Protein AF-A0A356R802-F1 (afdb_monomer_lite)

Sequence (181 aa):
MADKSFILELGKLLIGAAWADGTLSSTEVNGLKELLFQLPEISGEEWMELELYMVSPVSEEERQRLLNRVLGRMGSAEDKALAVATIGKLLSSETSGGDQQTEVVQQLKADLEEGSSGFLEHLRRPFRQILNLRGQRYTEEHDRESRLEDFIKNTIYFQVTMELRDRGITFDLPDAEIRKL

Foldseek 3Di:
DADPQLLLLLLLLLLQLCCQLVDADPLNVVLSVVLNVPGPDQDPLSVLVSVLSNLARHDPVRSVVSLVSNLVRQPDPVSLVVSLVSLVVSLVSCPPDDPRSNVSSVVSSVCSVVSDDDDPPPPPPPPPPDRCPQVVVVPDDDDSVVCSVVCVLPVPVVSVCSVCVSVVHDDPDPPVVVSVD

Secondary structure (DSSP, 8-state):
---HHHHHHHHHHHHHHHGGGS---HHHHHHHHHHHTTSTT--HHHHHHHHHHHHSPPPHHHHHHHHHHHHHH--SHHHHHHHHHHHHHHHHH-SS--HHHHHHHHHHHHHHHHTSSS-SSS------SSS-TTGGGG-S-S-GGGGHHHHHH-HHHHHHHHHHHHTT------HHHHTT-

Structure (mmCIF, N/CA/C/O backbone):
data_AF-A0A356R802-F1
#
_entry.id   AF-A0A356R802-F1
#
loop_
_atom_site.group_PDB
_atom_site.id
_atom_site.type_symbol
_atom_site.label_atom_id
_atom_site.label_alt_id
_atom_site.label_comp_id
_atom_site.label_asym_id
_atom_site.label_entity_id
_atom_site.label_seq_id
_atom_site.pdbx_PDB_ins_code
_atom_site.Cartn_x
_atom_site.Cartn_y
_atom_site.Cartn_z
_atom_site.occupancy
_atom_site.B_iso_or_equiv
_atom_site.auth_seq_id
_atom_site.auth_comp_id
_atom_site.auth_asym_id
_atom_site.auth_atom_id
_atom_site.pdbx_PDB_model_num
ATOM 1 N N . MET A 1 1 ? -6.580 4.772 18.748 1.00 53.34 1 MET A N 1
ATOM 2 C CA . MET A 1 1 ? -5.391 5.238 17.991 1.00 53.34 1 MET A CA 1
ATOM 3 C C . MET A 1 1 ? -4.848 4.040 17.250 1.00 53.34 1 MET A C 1
ATOM 5 O O . MET A 1 1 ? -4.594 3.032 17.900 1.00 53.34 1 MET A O 1
ATOM 9 N N . ALA A 1 2 ? -4.766 4.139 15.927 1.00 59.75 2 ALA A N 1
ATOM 10 C CA . ALA A 1 2 ? -4.340 3.035 15.081 1.00 59.75 2 ALA A CA 1
ATOM 11 C C . ALA A 1 2 ? -2.862 2.702 15.327 1.00 59.75 2 ALA A C 1
ATOM 13 O O . ALA A 1 2 ? -2.044 3.603 15.514 1.00 59.75 2 ALA A O 1
ATOM 14 N N . ASP A 1 3 ? -2.528 1.413 15.344 1.00 80.06 3 ASP A N 1
ATOM 15 C CA . ASP A 1 3 ? -1.142 0.948 15.430 1.00 80.06 3 ASP A CA 1
ATOM 16 C C . ASP A 1 3 ? -0.365 1.427 14.188 1.00 80.06 3 ASP A C 1
ATOM 18 O O . ASP A 1 3 ? -0.818 1.244 13.057 1.00 80.06 3 ASP A O 1
ATOM 22 N N . LYS A 1 4 ? 0.819 2.019 14.376 1.00 83.69 4 LYS A N 1
ATOM 23 C CA . LYS A 1 4 ? 1.690 2.460 13.270 1.00 83.69 4 LYS A CA 1
ATOM 24 C C . LYS A 1 4 ? 1.983 1.329 12.297 1.00 83.69 4 LYS A C 1
ATOM 26 O O . LYS A 1 4 ? 1.955 1.513 11.083 1.00 83.69 4 LYS A O 1
ATOM 31 N N . SER A 1 5 ? 2.168 0.125 12.835 1.00 85.62 5 SER A N 1
ATOM 32 C CA . SER A 1 5 ? 2.412 -1.044 12.005 1.00 85.62 5 SER A CA 1
ATOM 33 C C . SER A 1 5 ? 1.186 -1.434 11.175 1.00 85.62 5 SER A C 1
ATOM 35 O O . SER A 1 5 ? 1.338 -1.903 10.053 1.00 85.62 5 SER A O 1
ATOM 37 N N . PHE A 1 6 ? -0.031 -1.198 11.674 1.00 90.12 6 PHE A N 1
ATOM 38 C CA . PHE A 1 6 ? -1.247 -1.365 10.880 1.00 90.12 6 PHE A CA 1
ATOM 39 C C . PHE A 1 6 ? -1.329 -0.331 9.747 1.00 90.12 6 PHE A C 1
ATOM 41 O O . PHE A 1 6 ? -1.648 -0.701 8.618 1.00 90.12 6 PHE A O 1
ATOM 48 N N . ILE A 1 7 ? -0.999 0.937 10.016 1.00 91.81 7 ILE A N 1
ATOM 49 C CA . ILE A 1 7 ? -1.031 2.002 9.003 1.00 91.81 7 ILE A CA 1
ATOM 50 C C . ILE A 1 7 ? -0.070 1.713 7.846 1.00 91.81 7 ILE A C 1
ATOM 52 O O . ILE A 1 7 ? -0.456 1.837 6.683 1.00 91.81 7 ILE A O 1
ATOM 56 N N . LEU A 1 8 ? 1.153 1.286 8.157 1.00 92.75 8 LEU A N 1
ATOM 57 C CA . LEU A 1 8 ? 2.141 0.910 7.151 1.00 92.75 8 LEU A CA 1
ATOM 58 C C . LEU A 1 8 ? 1.647 -0.252 6.274 1.00 92.75 8 LEU A C 1
ATOM 60 O O . LEU A 1 8 ? 1.684 -0.161 5.048 1.00 92.75 8 LEU A O 1
ATOM 64 N N . GLU A 1 9 ? 1.146 -1.330 6.885 1.00 93.00 9 GLU A N 1
ATOM 65 C CA . GLU A 1 9 ? 0.638 -2.491 6.141 1.00 93.00 9 GLU A CA 1
ATOM 66 C C . GLU A 1 9 ? -0.592 -2.137 5.290 1.00 93.00 9 GLU A C 1
ATOM 68 O O . GLU A 1 9 ? -0.720 -2.610 4.159 1.00 93.00 9 GLU A O 1
ATOM 73 N N . LEU A 1 10 ? -1.464 -1.249 5.782 1.00 92.75 10 LEU A N 1
ATOM 74 C CA . LEU A 1 10 ? -2.580 -0.714 5.002 1.00 92.75 10 LEU A CA 1
ATOM 75 C C . LEU A 1 10 ? -2.076 0.079 3.787 1.00 92.75 10 LEU A C 1
ATOM 77 O O . LEU A 1 10 ? -2.597 -0.096 2.687 1.00 92.75 10 LEU A O 1
ATOM 81 N N . GLY A 1 11 ? -1.042 0.905 3.961 1.00 93.81 11 GLY A N 1
ATOM 82 C CA . GLY A 1 11 ? -0.401 1.634 2.867 1.00 93.81 11 GLY A CA 1
ATOM 83 C C . GLY A 1 11 ? 0.157 0.704 1.786 1.00 93.81 11 GLY A C 1
ATOM 84 O O . GLY A 1 11 ? -0.125 0.891 0.601 1.00 93.81 11 GLY A O 1
ATOM 85 N N . LYS A 1 12 ? 0.877 -0.352 2.187 1.00 94.88 12 LYS A N 1
ATOM 86 C CA . LYS A 1 12 ? 1.395 -1.378 1.265 1.00 94.88 12 LYS A CA 1
ATOM 87 C C . LYS A 1 12 ? 0.268 -2.078 0.507 1.00 94.88 12 LYS A C 1
ATOM 89 O O . LYS A 1 12 ? 0.374 -2.276 -0.703 1.00 94.88 12 LYS A O 1
ATOM 94 N N . LEU A 1 13 ? -0.822 -2.426 1.197 1.00 93.19 13 LEU A N 1
ATOM 95 C CA . LEU A 1 13 ? -1.988 -3.066 0.585 1.00 93.19 13 LEU A CA 1
ATOM 96 C C . LEU A 1 13 ? -2.649 -2.169 -0.472 1.00 93.19 13 LEU A C 1
ATOM 98 O O . LEU A 1 13 ? -2.988 -2.662 -1.546 1.00 93.19 13 LEU A O 1
ATOM 102 N N . LEU A 1 14 ? -2.792 -0.866 -0.205 1.00 91.62 14 LEU A N 1
ATOM 103 C CA . LEU A 1 14 ? -3.348 0.100 -1.164 1.00 91.62 14 LEU A CA 1
ATOM 104 C C . LEU A 1 14 ? -2.513 0.172 -2.446 1.00 91.62 14 LEU A C 1
ATOM 106 O O . LEU A 1 14 ? -3.061 0.104 -3.544 1.00 91.62 14 LEU A O 1
ATOM 110 N N . ILE A 1 15 ? -1.188 0.252 -2.307 1.00 91.75 15 ILE A N 1
ATOM 111 C CA . ILE A 1 15 ? -0.274 0.251 -3.454 1.00 91.75 15 ILE A CA 1
ATOM 112 C C . ILE A 1 15 ? -0.367 -1.083 -4.201 1.00 91.75 15 ILE A C 1
ATOM 114 O O . ILE A 1 15 ? -0.452 -1.110 -5.426 1.00 91.75 15 ILE A O 1
ATOM 118 N N . GLY A 1 16 ? -0.408 -2.201 -3.471 1.00 90.69 16 GLY A N 1
ATOM 119 C CA . GLY A 1 16 ? -0.565 -3.526 -4.060 1.00 90.69 16 GLY A CA 1
ATOM 120 C C . GLY A 1 16 ? -1.844 -3.668 -4.881 1.00 90.69 16 GLY A C 1
ATOM 121 O O . GLY A 1 16 ? -1.809 -4.260 -5.961 1.00 90.69 16 GLY A O 1
ATOM 122 N N . ALA A 1 17 ? -2.949 -3.100 -4.395 1.00 87.69 17 ALA A N 1
ATOM 123 C CA . ALA A 1 17 ? -4.229 -3.069 -5.092 1.00 87.69 17 ALA A CA 1
ATOM 124 C C . ALA A 1 17 ? -4.176 -2.230 -6.376 1.00 87.69 17 ALA A C 1
ATOM 126 O O . ALA A 1 17 ? -4.761 -2.630 -7.377 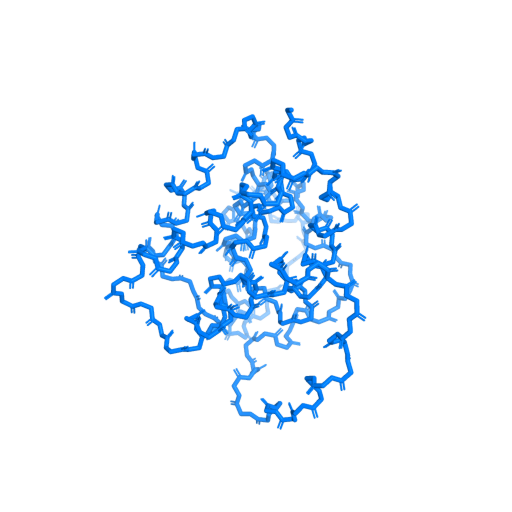1.00 87.69 17 ALA A O 1
ATOM 127 N N . ALA A 1 18 ? -3.443 -1.113 -6.375 1.00 88.00 18 ALA A N 1
ATOM 128 C CA . ALA A 1 18 ? -3.246 -0.302 -7.575 1.00 88.00 18 ALA A CA 1
ATOM 129 C C . ALA A 1 18 ? -2.463 -1.056 -8.667 1.00 88.00 18 ALA A C 1
ATOM 131 O O . ALA A 1 18 ? -2.798 -0.956 -9.836 1.00 88.00 18 ALA A O 1
ATOM 132 N N . TRP A 1 19 ? -1.525 -1.934 -8.292 1.00 86.75 19 TRP A N 1
ATOM 133 C CA . TRP A 1 19 ? -0.817 -2.833 -9.219 1.00 86.75 19 TRP A CA 1
ATOM 134 C C . TRP A 1 19 ? -1.673 -3.982 -9.800 1.00 86.75 19 TRP A C 1
ATOM 136 O O . TRP A 1 19 ? -1.130 -4.951 -10.340 1.00 86.75 19 TRP A O 1
ATOM 146 N N . ALA A 1 20 ? -3.000 -3.962 -9.653 1.00 84.12 20 ALA A N 1
ATOM 147 C CA . ALA A 1 20 ? -3.893 -5.043 -10.082 1.00 84.12 20 ALA A CA 1
ATOM 148 C C . ALA A 1 20 ? -3.758 -5.418 -11.562 1.00 84.12 20 ALA A C 1
ATOM 150 O O . ALA A 1 20 ? -3.780 -6.608 -11.882 1.00 84.12 20 ALA A O 1
ATOM 151 N N . ASP A 1 21 ? -3.579 -4.431 -12.437 1.00 79.19 21 ASP A N 1
ATOM 152 C CA . ASP A 1 21 ? -3.406 -4.626 -13.880 1.00 79.19 21 ASP A CA 1
ATOM 153 C C . ASP A 1 21 ? -1.934 -4.834 -14.301 1.00 79.19 21 ASP A C 1
ATOM 155 O O . ASP A 1 21 ? -1.628 -5.044 -15.477 1.00 79.19 21 ASP A O 1
ATOM 159 N N . GLY A 1 22 ? -1.013 -4.833 -13.330 1.00 78.25 22 GLY A N 1
ATOM 160 C CA . GLY A 1 22 ? 0.422 -5.009 -13.537 1.00 78.25 22 GLY A CA 1
ATOM 161 C C . GLY A 1 22 ? 1.165 -3.741 -13.960 1.00 78.25 22 GLY A C 1
ATOM 162 O O . GLY A 1 22 ? 2.367 -3.816 -14.230 1.00 78.25 22 GLY A O 1
ATOM 163 N N . THR A 1 23 ? 0.495 -2.591 -13.999 1.00 79.88 23 THR A N 1
ATOM 164 C CA . THR A 1 23 ? 1.090 -1.280 -14.257 1.00 79.88 23 THR A CA 1
ATOM 165 C C . THR A 1 23 ? 0.738 -0.284 -13.155 1.00 79.88 23 THR A C 1
ATOM 167 O O . THR A 1 23 ? -0.146 -0.525 -12.345 1.00 79.88 23 THR A O 1
ATOM 170 N N . LEU A 1 24 ? 1.503 0.805 -13.077 1.00 82.19 24 LEU A N 1
ATOM 171 C CA . LEU A 1 24 ? 1.213 1.923 -12.189 1.00 82.19 24 LEU A CA 1
ATOM 172 C C . LEU A 1 24 ? 1.576 3.213 -12.928 1.00 82.19 24 LEU A C 1
ATOM 174 O O . LEU A 1 24 ? 2.753 3.488 -13.185 1.00 82.19 24 LEU A O 1
ATOM 178 N N . SER A 1 25 ? 0.574 3.974 -13.351 1.00 83.62 25 SER A N 1
ATOM 179 C CA . SER A 1 25 ? 0.767 5.220 -14.087 1.00 83.62 25 SER A CA 1
ATOM 180 C C . SER A 1 25 ? 1.252 6.345 -13.167 1.00 83.62 25 SER A C 1
ATOM 182 O O . SER A 1 25 ? 1.057 6.328 -11.954 1.00 83.62 25 SER A O 1
ATOM 184 N N . SER A 1 26 ? 1.863 7.394 -13.729 1.00 84.81 26 SER A N 1
ATOM 185 C CA . SER A 1 26 ? 2.272 8.566 -12.937 1.00 84.81 26 SER A CA 1
ATOM 186 C C . SER A 1 26 ? 1.090 9.257 -12.248 1.00 84.81 26 SER A C 1
ATOM 188 O O . SER A 1 26 ? 1.255 9.863 -11.191 1.00 84.81 26 SER A O 1
ATOM 190 N N . THR A 1 27 ? -0.099 9.181 -12.850 1.00 83.44 27 THR A N 1
ATOM 191 C CA . THR A 1 27 ? -1.331 9.736 -12.284 1.00 83.44 27 THR A CA 1
ATOM 192 C C . THR A 1 27 ? -1.792 8.910 -11.085 1.00 83.44 27 THR A C 1
ATOM 194 O O . THR A 1 27 ? -2.059 9.490 -10.035 1.00 83.44 27 THR A O 1
ATOM 197 N N . GLU A 1 28 ? -1.794 7.577 -11.199 1.00 83.62 28 GLU A N 1
ATOM 198 C CA . GLU A 1 28 ? -2.080 6.659 -10.084 1.00 83.62 28 GLU A CA 1
ATOM 199 C C . GLU A 1 28 ? -1.072 6.819 -8.948 1.00 83.62 28 GLU A C 1
ATOM 201 O O . GLU A 1 28 ? -1.468 6.900 -7.790 1.00 83.62 28 GLU A O 1
ATOM 206 N N . VAL A 1 29 ? 0.223 6.951 -9.257 1.00 87.81 29 VAL A N 1
ATOM 207 C CA . VAL A 1 29 ? 1.262 7.218 -8.248 1.00 87.81 29 VAL A CA 1
ATOM 208 C C . VAL A 1 29 ? 0.953 8.496 -7.472 1.00 87.81 29 VAL A C 1
ATOM 210 O O . VAL A 1 29 ? 1.054 8.513 -6.248 1.00 87.81 29 VAL A O 1
ATOM 213 N N . ASN A 1 30 ? 0.581 9.580 -8.156 1.00 86.38 30 ASN A N 1
ATOM 214 C CA . ASN A 1 30 ? 0.261 10.838 -7.484 1.00 86.38 30 ASN A CA 1
ATOM 215 C C . ASN A 1 30 ? -1.010 10.718 -6.632 1.00 86.38 30 ASN A C 1
ATOM 217 O O . ASN A 1 30 ? -1.007 11.170 -5.489 1.00 86.38 30 ASN A O 1
ATOM 221 N N . GLY A 1 31 ? -2.050 10.048 -7.139 1.00 86.00 31 GLY A N 1
ATOM 222 C CA . GLY A 1 31 ? -3.265 9.763 -6.372 1.00 86.00 31 GLY A CA 1
ATOM 223 C C . GLY A 1 31 ? -2.990 8.903 -5.134 1.00 86.00 31 GLY A C 1
ATOM 224 O O . GLY A 1 31 ? -3.452 9.223 -4.040 1.00 86.00 31 GLY A O 1
ATOM 225 N N . LEU A 1 32 ? -2.160 7.865 -5.266 1.00 89.50 32 LEU A N 1
ATOM 226 C CA . LEU A 1 32 ? -1.694 7.054 -4.142 1.00 89.50 32 LEU A CA 1
ATOM 227 C C . LEU A 1 32 ? -0.952 7.907 -3.121 1.00 89.50 32 LEU A C 1
ATOM 229 O O . LEU A 1 32 ? -1.252 7.813 -1.937 1.00 89.50 32 LEU A O 1
ATOM 233 N N . LYS A 1 33 ? -0.029 8.774 -3.549 1.00 90.62 33 LYS A N 1
ATOM 234 C CA . LYS A 1 33 ? 0.686 9.668 -2.630 1.00 90.62 33 LYS A CA 1
ATOM 235 C C . LYS A 1 33 ? -0.279 10.569 -1.866 1.00 90.62 33 LYS A C 1
ATOM 237 O O . LYS A 1 33 ? -0.168 10.663 -0.649 1.00 90.62 33 LYS A O 1
ATOM 242 N N . GLU A 1 34 ? -1.246 11.181 -2.546 1.00 89.38 34 GLU A N 1
ATOM 243 C CA . GLU A 1 34 ? -2.277 12.004 -1.903 1.00 89.38 34 GLU A CA 1
ATOM 244 C C . GLU A 1 34 ? -3.099 11.217 -0.874 1.00 89.38 34 GLU A C 1
ATOM 246 O O . GLU A 1 34 ? -3.371 11.733 0.210 1.00 89.38 34 GLU A O 1
ATOM 251 N N . LEU A 1 35 ? -3.463 9.967 -1.175 1.00 88.56 35 LEU A N 1
ATOM 252 C CA . LEU A 1 35 ? -4.173 9.091 -0.240 1.00 88.56 35 LEU A CA 1
ATOM 253 C C . LEU A 1 35 ? -3.297 8.680 0.948 1.00 88.56 35 LEU A C 1
ATOM 255 O O . LEU A 1 35 ? -3.751 8.737 2.090 1.00 88.56 35 LEU A O 1
ATOM 259 N N . LEU A 1 36 ? -2.043 8.303 0.701 1.00 90.50 36 LEU A N 1
ATOM 260 C CA . LEU A 1 36 ? -1.096 7.892 1.735 1.00 90.50 36 LEU A CA 1
ATOM 261 C C . LEU A 1 36 ? -0.751 9.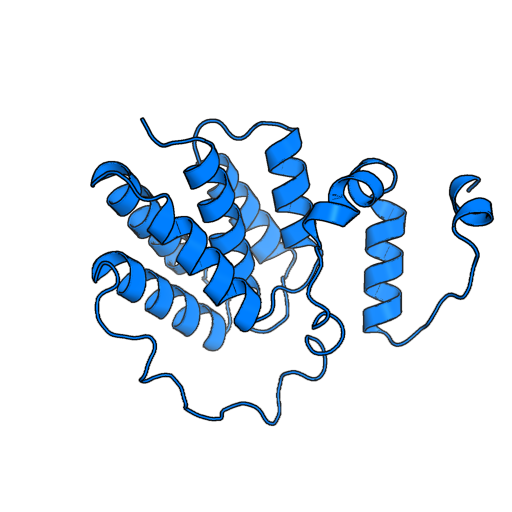058 2.670 1.00 90.50 36 LEU A C 1
ATOM 263 O O . LEU A 1 36 ? -0.666 8.852 3.874 1.00 90.50 36 LEU A O 1
ATOM 267 N N . PHE A 1 37 ? -0.660 10.295 2.171 1.00 89.44 37 PHE A N 1
ATOM 268 C CA . PHE A 1 37 ? -0.471 11.483 3.018 1.00 89.44 37 PHE A CA 1
ATOM 269 C C . PHE A 1 37 ? -1.650 11.770 3.962 1.00 89.44 37 PHE A C 1
ATOM 271 O O . PHE A 1 37 ? -1.493 12.530 4.916 1.00 89.44 37 PHE A O 1
ATOM 278 N N . GLN A 1 38 ? -2.827 11.184 3.720 1.00 88.31 38 GLN A N 1
ATOM 279 C CA . GLN A 1 38 ? -3.967 11.281 4.638 1.00 88.31 38 GLN A CA 1
ATOM 280 C C . GLN A 1 38 ? -3.911 10.242 5.763 1.00 88.31 38 GLN A C 1
ATOM 282 O O . GLN A 1 38 ? -4.687 10.349 6.717 1.00 88.31 38 GLN A O 1
ATOM 287 N N . LEU A 1 39 ? -3.040 9.234 5.660 1.00 87.38 39 LEU A N 1
ATOM 288 C CA . LEU A 1 39 ? -2.853 8.252 6.718 1.00 87.38 39 LEU A CA 1
ATOM 289 C C . LEU A 1 39 ? -2.067 8.875 7.886 1.00 87.38 39 LEU A C 1
ATOM 291 O O . LEU A 1 39 ? -1.117 9.630 7.671 1.00 87.38 39 LEU A O 1
ATOM 295 N N . PRO A 1 40 ? -2.457 8.590 9.138 1.00 84.75 40 PRO A N 1
ATOM 296 C CA . PRO A 1 40 ? -1.805 9.171 10.302 1.00 84.75 40 PRO A CA 1
ATOM 297 C C . PRO A 1 40 ? -0.395 8.600 10.513 1.00 84.75 40 PRO A C 1
ATOM 299 O O . PRO A 1 40 ? -0.167 7.410 10.349 1.00 84.75 40 PRO A O 1
ATOM 302 N N . GLU A 1 41 ? 0.521 9.450 10.981 1.00 81.62 41 GLU A N 1
ATOM 303 C CA . GLU A 1 41 ? 1.791 9.046 11.611 1.00 81.62 41 GLU A CA 1
ATOM 304 C C . GLU A 1 41 ? 2.794 8.251 10.750 1.00 81.62 41 GLU A C 1
ATOM 306 O O . GLU A 1 41 ? 3.662 7.589 11.315 1.00 81.62 41 GLU A O 1
ATOM 311 N N . ILE A 1 42 ? 2.754 8.375 9.418 1.00 87.62 42 ILE A N 1
ATOM 312 C CA . ILE A 1 42 ? 3.797 7.814 8.542 1.00 87.62 42 ILE A CA 1
ATOM 313 C C . ILE A 1 42 ? 5.109 8.596 8.714 1.00 87.62 42 ILE A C 1
ATOM 315 O O . ILE A 1 42 ? 5.184 9.801 8.460 1.00 87.62 42 ILE A O 1
ATOM 319 N N . SER A 1 43 ? 6.156 7.903 9.146 1.00 88.06 43 SER A N 1
ATOM 320 C CA . SER A 1 43 ? 7.526 8.405 9.238 1.00 88.06 43 SER A CA 1
ATOM 321 C C . SER A 1 43 ? 8.235 8.421 7.879 1.00 88.06 43 SER A C 1
ATOM 323 O O . SER A 1 43 ? 7.781 7.832 6.902 1.00 88.06 43 SER A O 1
ATOM 325 N N . GLY A 1 44 ? 9.393 9.087 7.809 1.00 85.75 44 GLY A N 1
ATOM 326 C CA . GLY A 1 44 ? 10.191 9.127 6.578 1.00 85.75 44 GLY A CA 1
ATOM 327 C C . GLY A 1 44 ? 10.682 7.748 6.122 1.00 85.75 44 GLY A C 1
ATOM 328 O O . GLY A 1 44 ? 10.690 7.478 4.929 1.00 85.75 44 GLY A O 1
ATOM 329 N N . GLU A 1 45 ? 11.040 6.865 7.057 1.00 85.94 45 GLU A N 1
ATOM 330 C CA . GLU A 1 45 ? 11.484 5.498 6.746 1.00 85.94 45 GLU A CA 1
ATOM 331 C C . GLU A 1 45 ? 10.329 4.644 6.204 1.00 85.94 45 GLU A C 1
ATOM 333 O O . GLU A 1 45 ? 10.464 4.001 5.165 1.00 85.94 45 GLU A O 1
ATOM 338 N N . GLU A 1 46 ? 9.158 4.731 6.837 1.00 90.06 46 GLU A N 1
ATOM 339 C CA . GLU A 1 46 ? 7.928 4.081 6.366 1.00 90.06 46 GLU A CA 1
ATOM 340 C C . GLU A 1 46 ? 7.512 4.607 4.984 1.00 90.06 46 GLU A C 1
ATOM 342 O O . GLU A 1 46 ? 7.068 3.843 4.130 1.00 90.06 46 GLU A O 1
ATOM 347 N N . TRP A 1 47 ? 7.709 5.902 4.713 1.00 91.38 47 TRP A N 1
ATOM 348 C CA . TRP A 1 47 ? 7.463 6.466 3.387 1.00 91.38 47 TRP A CA 1
ATOM 349 C C . TRP A 1 47 ? 8.384 5.874 2.317 1.00 91.38 47 TRP A C 1
ATOM 351 O O . TRP A 1 47 ? 7.929 5.565 1.218 1.00 91.38 47 TRP A O 1
ATOM 361 N N . MET A 1 48 ? 9.665 5.673 2.629 1.00 88.56 48 MET A N 1
ATOM 362 C CA . MET A 1 48 ? 10.621 5.060 1.697 1.00 88.56 48 MET A CA 1
ATOM 363 C C . MET A 1 48 ? 10.253 3.607 1.391 1.00 88.56 48 MET A C 1
ATOM 365 O O . MET A 1 48 ? 10.409 3.149 0.259 1.00 88.56 48 MET A O 1
ATOM 369 N N . GLU A 1 49 ? 9.713 2.891 2.375 1.00 90.31 49 GLU A N 1
ATOM 370 C CA . GLU A 1 49 ? 9.171 1.554 2.160 1.00 90.31 49 GLU A CA 1
ATOM 371 C C . GLU A 1 49 ? 7.947 1.582 1.240 1.00 90.31 49 GLU A C 1
ATOM 373 O O . GLU A 1 49 ? 7.873 0.812 0.284 1.00 90.31 49 GLU A O 1
ATOM 378 N N . LEU A 1 50 ? 7.021 2.518 1.435 1.00 92.50 50 LEU A N 1
ATOM 379 C CA . LEU A 1 50 ? 5.890 2.700 0.522 1.00 92.50 50 LEU A CA 1
ATOM 380 C C . LEU A 1 50 ? 6.353 3.073 -0.899 1.00 92.50 50 LEU A C 1
ATOM 382 O O . LEU A 1 50 ? 5.813 2.562 -1.880 1.00 92.50 50 LEU A O 1
ATOM 386 N N . GLU A 1 51 ? 7.389 3.901 -1.042 1.00 91.06 51 GLU A N 1
ATOM 387 C CA . GLU A 1 51 ? 7.986 4.217 -2.345 1.00 91.06 51 GLU A CA 1
ATOM 388 C C . GLU A 1 51 ? 8.565 2.989 -3.039 1.00 91.06 51 GLU A C 1
ATOM 390 O O . GLU A 1 51 ? 8.337 2.812 -4.238 1.00 91.06 51 GLU A O 1
ATOM 395 N N . LEU A 1 52 ? 9.226 2.100 -2.298 1.00 88.69 52 LEU A N 1
ATOM 396 C CA . LEU A 1 52 ? 9.693 0.823 -2.828 1.00 88.69 52 LEU A CA 1
ATOM 397 C C . LEU A 1 52 ? 8.533 -0.000 -3.418 1.00 88.69 52 LEU A C 1
ATOM 399 O O . LEU A 1 52 ? 8.662 -0.554 -4.515 1.00 88.69 52 LEU A O 1
ATOM 403 N N . TYR A 1 53 ? 7.388 -0.053 -2.733 1.00 91.00 53 TYR A N 1
ATOM 404 C CA . TYR A 1 53 ? 6.181 -0.713 -3.242 1.00 91.00 53 TYR A CA 1
ATOM 405 C C . TYR A 1 53 ? 5.585 -0.003 -4.472 1.00 91.00 53 TYR A C 1
ATOM 407 O O . TYR A 1 53 ? 5.032 -0.669 -5.345 1.00 91.00 53 TYR A O 1
ATOM 415 N N . MET A 1 54 ? 5.725 1.321 -4.600 1.00 89.88 54 MET A N 1
ATOM 416 C CA . MET A 1 54 ? 5.241 2.077 -5.769 1.00 89.88 54 MET A CA 1
ATOM 417 C C . MET A 1 54 ? 6.107 1.894 -7.021 1.00 89.88 54 MET A C 1
ATOM 419 O O . MET A 1 54 ? 5.605 2.048 -8.128 1.00 89.88 54 MET A O 1
ATOM 423 N N . VAL A 1 55 ? 7.396 1.573 -6.883 1.00 84.81 55 VAL A N 1
ATOM 424 C CA . VAL A 1 55 ? 8.311 1.415 -8.034 1.00 84.81 55 VAL A CA 1
ATOM 425 C C . VAL A 1 55 ? 8.501 -0.037 -8.476 1.00 84.81 55 VAL A C 1
ATOM 427 O O . VAL A 1 55 ? 9.238 -0.302 -9.426 1.00 84.81 55 VAL A O 1
ATOM 430 N N . SER A 1 56 ? 7.886 -0.993 -7.775 1.00 81.75 56 SER A N 1
ATOM 431 C CA . SER A 1 56 ? 8.046 -2.419 -8.054 1.00 81.75 56 SER A CA 1
ATOM 432 C C . SER A 1 56 ? 6.697 -3.150 -8.081 1.00 81.75 56 SER A C 1
ATOM 434 O O . SER A 1 56 ? 5.945 -3.058 -7.108 1.00 81.75 56 SER A O 1
ATOM 436 N N . PRO A 1 57 ? 6.391 -3.914 -9.153 1.00 84.31 57 PRO A N 1
ATOM 437 C CA . PRO A 1 57 ? 5.108 -4.599 -9.286 1.00 84.31 57 PRO A CA 1
ATOM 438 C C . PRO A 1 57 ? 4.795 -5.489 -8.087 1.00 84.31 57 PRO A C 1
ATOM 440 O O . PRO A 1 57 ? 5.663 -6.222 -7.610 1.00 84.31 57 PRO A O 1
ATOM 443 N N . VAL A 1 58 ? 3.553 -5.455 -7.608 1.00 85.44 58 VAL A N 1
ATOM 444 C CA . VAL A 1 58 ? 3.074 -6.324 -6.522 1.00 85.44 58 VAL A CA 1
ATOM 445 C C . VAL A 1 58 ? 2.280 -7.479 -7.124 1.00 85.44 58 VAL A C 1
ATOM 447 O O . VAL A 1 58 ? 1.306 -7.269 -7.844 1.00 85.44 58 VAL A O 1
ATOM 450 N N . SER A 1 59 ? 2.717 -8.709 -6.848 1.00 82.94 59 SER A N 1
ATOM 451 C CA . SER A 1 59 ? 2.027 -9.918 -7.322 1.00 82.94 59 SER A CA 1
ATOM 452 C C . SER A 1 59 ? 0.702 -10.141 -6.587 1.00 82.94 59 SER A C 1
ATOM 454 O O . SER A 1 59 ? 0.499 -9.637 -5.483 1.00 82.94 59 SER A O 1
ATOM 456 N N . GLU A 1 60 ? -0.190 -10.946 -7.167 1.00 81.88 60 GLU A N 1
ATOM 457 C CA . GLU A 1 60 ? -1.437 -11.335 -6.498 1.00 81.88 60 GLU A CA 1
ATOM 458 C C . GLU A 1 60 ? -1.157 -12.079 -5.187 1.00 81.88 60 GLU A C 1
ATOM 460 O O . GLU A 1 60 ? -1.746 -11.777 -4.154 1.00 81.88 60 GLU A O 1
ATOM 465 N N . GLU A 1 61 ? -0.198 -13.004 -5.190 1.00 82.81 61 GLU A N 1
ATOM 466 C CA . GLU A 1 61 ? 0.197 -13.745 -3.993 1.00 82.81 61 GLU A CA 1
ATOM 467 C C . GLU A 1 61 ? 0.699 -12.807 -2.885 1.00 82.81 61 GLU A C 1
ATOM 469 O O . GLU A 1 61 ? 0.442 -13.029 -1.701 1.00 82.81 61 GLU A O 1
ATOM 474 N N . GLU A 1 62 ? 1.400 -11.739 -3.259 1.00 84.38 62 GLU A N 1
ATOM 475 C CA . GLU A 1 62 ? 1.870 -10.725 -2.324 1.00 84.38 62 GLU A CA 1
ATOM 476 C C . GLU A 1 62 ? 0.748 -9.825 -1.812 1.00 84.38 62 GLU A C 1
ATOM 478 O O . GLU A 1 62 ? 0.686 -9.600 -0.605 1.00 84.38 62 GLU A O 1
ATOM 483 N N . ARG A 1 63 ? -0.186 -9.397 -2.672 1.00 86.75 63 ARG A N 1
ATOM 484 C CA . ARG A 1 63 ? -1.409 -8.699 -2.239 1.00 86.75 63 ARG A CA 1
ATOM 485 C C . ARG A 1 63 ? -2.165 -9.498 -1.183 1.00 86.75 63 ARG A C 1
ATOM 487 O O . ARG A 1 63 ? -2.550 -8.942 -0.159 1.00 86.75 63 ARG A O 1
ATOM 494 N N . GLN A 1 64 ? -2.319 -10.805 -1.390 1.00 84.44 64 GLN A N 1
ATOM 495 C CA . GLN A 1 64 ? -2.980 -11.687 -0.425 1.00 84.44 64 GLN A CA 1
ATOM 496 C C . GLN A 1 64 ? -2.213 -11.765 0.902 1.00 84.44 64 GLN A C 1
ATOM 498 O O . GLN A 1 64 ? -2.813 -11.753 1.979 1.00 84.44 64 GLN A O 1
ATOM 503 N N . ARG A 1 65 ? -0.874 -11.804 0.871 1.00 86.62 65 ARG A N 1
ATOM 504 C CA . ARG A 1 65 ? -0.065 -11.724 2.100 1.00 86.62 65 ARG A CA 1
ATOM 505 C C . ARG A 1 65 ? -0.253 -10.388 2.820 1.00 86.62 65 ARG A C 1
ATOM 507 O O . ARG A 1 65 ? -0.429 -10.39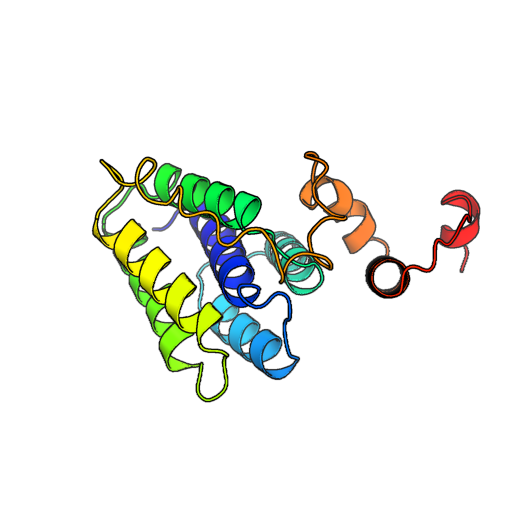9 4.036 1.00 86.62 65 ARG A O 1
ATOM 514 N N . LEU A 1 66 ? -0.257 -9.271 2.094 1.00 89.94 66 LEU A N 1
ATOM 515 C CA . LEU A 1 66 ? -0.488 -7.935 2.653 1.00 89.94 66 LEU A CA 1
ATOM 516 C C . LEU A 1 66 ? -1.879 -7.821 3.283 1.00 89.94 66 LEU A C 1
ATOM 518 O O . LEU A 1 66 ? -1.999 -7.355 4.412 1.00 89.94 66 LEU A O 1
ATOM 522 N N . LEU A 1 67 ? -2.918 -8.336 2.618 1.00 88.19 67 LEU A N 1
ATOM 523 C CA . LEU A 1 67 ? -4.272 -8.387 3.172 1.00 88.19 67 LEU A CA 1
ATOM 524 C C . LEU A 1 67 ? -4.297 -9.142 4.507 1.00 88.19 67 LEU A C 1
ATOM 526 O O . LEU A 1 67 ? -4.837 -8.643 5.492 1.00 88.19 67 LEU A O 1
ATOM 530 N N . ASN A 1 68 ? -3.654 -10.310 4.572 1.00 86.75 68 ASN A N 1
ATOM 531 C CA . ASN A 1 68 ? -3.559 -11.082 5.811 1.00 86.75 68 ASN A CA 1
ATOM 532 C C . ASN A 1 68 ? -2.794 -10.335 6.918 1.00 86.75 68 ASN A C 1
ATOM 534 O O . ASN A 1 68 ? -3.188 -10.411 8.082 1.00 86.75 68 ASN A O 1
ATOM 538 N N . ARG A 1 69 ? -1.730 -9.590 6.579 1.00 89.81 69 ARG A N 1
ATOM 539 C CA . ARG A 1 69 ? -1.000 -8.742 7.540 1.00 89.81 69 ARG A CA 1
ATOM 540 C C . ARG A 1 69 ? -1.887 -7.615 8.076 1.00 89.81 69 ARG A C 1
ATOM 542 O O . ARG A 1 69 ? -1.910 -7.399 9.286 1.00 89.81 69 ARG A O 1
ATOM 549 N N . VAL A 1 70 ? -2.655 -6.948 7.211 1.00 89.69 70 VAL A N 1
ATOM 550 C CA . VAL A 1 70 ? -3.613 -5.900 7.602 1.00 89.69 70 VAL A CA 1
ATOM 551 C C . VAL A 1 70 ? -4.697 -6.468 8.515 1.00 89.69 70 VAL A C 1
ATOM 553 O O . VAL A 1 70 ? -4.919 -5.930 9.596 1.00 89.69 70 VAL A O 1
ATOM 556 N N . LEU A 1 71 ? -5.323 -7.585 8.134 1.00 86.38 71 LEU A N 1
ATOM 557 C CA . LEU A 1 71 ? -6.348 -8.254 8.943 1.00 86.38 71 LEU A CA 1
ATOM 558 C C . LEU A 1 71 ? -5.804 -8.718 10.300 1.00 86.38 71 LEU A C 1
ATOM 560 O O . LEU A 1 71 ? -6.464 -8.532 11.316 1.00 86.38 71 LEU A O 1
ATOM 564 N N . GLY A 1 72 ? -4.592 -9.276 10.336 1.00 85.56 72 GLY A N 1
ATOM 565 C CA . GLY A 1 72 ? -3.959 -9.734 11.576 1.00 85.56 72 GLY A CA 1
ATOM 566 C C . GLY A 1 72 ? -3.571 -8.606 12.537 1.00 85.56 72 GLY A C 1
ATOM 567 O O . GLY A 1 72 ? -3.441 -8.849 13.735 1.00 85.56 72 GLY A O 1
ATOM 568 N N . ARG A 1 73 ? -3.389 -7.381 12.030 1.00 85.94 73 ARG A N 1
ATOM 569 C CA . ARG A 1 73 ? -3.066 -6.184 12.827 1.00 85.94 73 ARG A CA 1
ATOM 570 C C . ARG A 1 73 ? -4.275 -5.303 13.122 1.00 85.94 73 ARG A C 1
ATOM 572 O O . ARG A 1 73 ? -4.188 -4.423 13.973 1.00 85.94 73 ARG A O 1
ATOM 579 N N . MET A 1 74 ? -5.392 -5.535 12.440 1.00 83.25 74 MET A N 1
ATOM 580 C CA . MET A 1 74 ? -6.648 -4.838 12.671 1.00 83.25 74 MET A CA 1
ATOM 581 C C . MET A 1 74 ? -7.218 -5.260 14.029 1.00 83.25 74 MET A C 1
ATOM 583 O O . MET A 1 74 ? -7.902 -6.273 14.156 1.00 83.25 74 MET A O 1
ATOM 587 N N . GLY A 1 75 ? -6.896 -4.488 15.065 1.00 75.75 75 GLY A N 1
ATOM 588 C CA . GLY A 1 75 ? -7.273 -4.797 16.443 1.00 75.75 75 GLY A CA 1
ATOM 589 C C . GLY A 1 75 ? -8.583 -4.152 16.888 1.00 75.75 75 GLY A C 1
ATOM 590 O O . GLY A 1 75 ? -9.174 -4.590 17.876 1.00 75.75 75 GLY A O 1
ATOM 591 N N . SER A 1 76 ? -9.045 -3.109 16.191 1.00 81.31 76 SER A N 1
ATOM 592 C CA . SER A 1 76 ? -10.207 -2.320 16.601 1.00 81.31 76 SER A CA 1
ATOM 593 C C . SER A 1 76 ? -11.203 -2.048 15.470 1.00 81.31 76 SER A C 1
ATOM 595 O O . SER A 1 76 ? -10.890 -2.100 14.280 1.00 81.31 76 SER A O 1
ATOM 597 N N . ALA A 1 77 ? -12.436 -1.705 15.854 1.00 82.88 77 ALA A N 1
ATOM 598 C CA . ALA A 1 77 ? -13.455 -1.252 14.908 1.00 82.88 77 ALA A CA 1
ATOM 599 C C . ALA A 1 77 ? -13.073 0.076 14.222 1.00 82.88 77 ALA A C 1
ATOM 601 O O . ALA A 1 77 ? -13.492 0.314 13.091 1.00 82.88 77 ALA A O 1
ATOM 602 N N . GLU A 1 78 ? -12.264 0.917 14.881 1.00 84.44 78 GLU A N 1
ATOM 603 C CA . GLU A 1 78 ? -11.714 2.147 14.295 1.00 84.44 78 GLU A CA 1
ATOM 604 C C . GLU A 1 78 ? -10.750 1.821 13.147 1.00 84.44 78 GLU A C 1
ATOM 606 O O . GLU A 1 78 ? -10.867 2.408 12.072 1.00 84.44 78 GLU A O 1
ATOM 611 N N . ASP A 1 79 ? -9.864 0.838 13.336 1.00 85.12 79 ASP A N 1
ATOM 612 C CA . ASP A 1 79 ? -8.916 0.386 12.307 1.00 85.12 79 ASP A CA 1
ATOM 613 C C . ASP A 1 79 ? -9.657 -0.175 11.090 1.00 85.12 79 ASP A C 1
ATOM 615 O O . ASP A 1 79 ? -9.345 0.159 9.946 1.00 85.12 79 ASP A O 1
ATOM 619 N N . LYS A 1 80 ? -10.708 -0.969 11.330 1.00 85.94 80 LYS A N 1
ATOM 620 C CA . LYS A 1 80 ? -11.580 -1.477 10.265 1.00 85.94 80 LYS A CA 1
ATOM 621 C C . LYS A 1 80 ? -12.245 -0.346 9.485 1.00 85.94 80 LYS A C 1
ATOM 623 O O . LYS A 1 80 ? -12.224 -0.352 8.255 1.00 85.94 80 LYS A O 1
ATOM 628 N N . ALA A 1 81 ? -12.826 0.626 10.187 1.00 87.12 81 ALA A N 1
ATOM 629 C CA . ALA A 1 81 ? -13.468 1.773 9.556 1.00 87.12 81 ALA A CA 1
ATOM 630 C C . ALA A 1 81 ? -12.464 2.592 8.730 1.00 87.12 81 ALA A C 1
ATOM 632 O O . ALA A 1 81 ? -12.783 2.998 7.612 1.00 87.12 81 ALA A O 1
ATOM 633 N N . LEU A 1 82 ? -11.243 2.779 9.240 1.00 88.62 82 LEU A N 1
ATOM 634 C CA . LEU A 1 82 ? -10.164 3.457 8.527 1.00 88.62 82 LEU A CA 1
ATOM 635 C C . LEU A 1 82 ? -9.746 2.697 7.262 1.00 88.62 82 LEU A C 1
ATOM 637 O O . LEU A 1 82 ? -9.649 3.313 6.199 1.00 88.62 82 LEU A O 1
ATOM 641 N N . ALA A 1 83 ? -9.543 1.379 7.344 1.00 87.62 83 ALA A N 1
ATOM 642 C CA . ALA A 1 83 ? -9.179 0.556 6.191 1.00 87.62 83 ALA A CA 1
ATOM 643 C C . ALA A 1 83 ? -10.252 0.615 5.097 1.00 87.62 83 ALA A C 1
ATOM 645 O O . ALA A 1 83 ? -9.951 0.950 3.951 1.00 87.62 83 ALA A O 1
ATOM 646 N N . VAL A 1 84 ? -11.516 0.373 5.462 1.00 87.50 84 VAL A N 1
ATOM 647 C CA . VAL A 1 84 ? -12.650 0.391 4.524 1.00 87.50 84 VAL A CA 1
ATOM 648 C C . VAL A 1 84 ? -12.827 1.774 3.896 1.00 87.50 84 VAL A C 1
ATOM 650 O O . VAL A 1 84 ? -13.011 1.882 2.682 1.00 87.50 84 VAL A O 1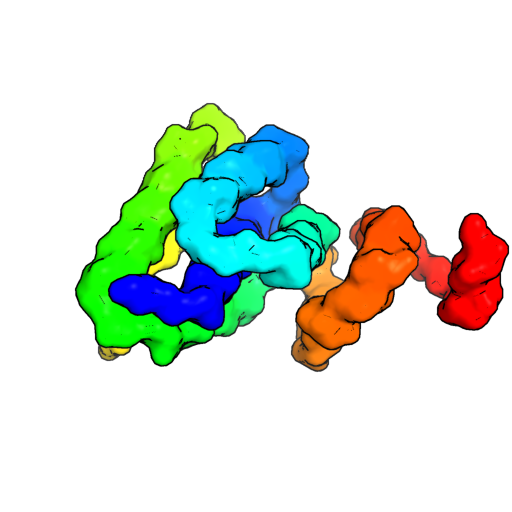
ATOM 653 N N . ALA A 1 85 ? -12.737 2.844 4.692 1.00 88.38 85 ALA A N 1
ATOM 654 C CA . ALA A 1 85 ? -12.843 4.207 4.183 1.00 88.38 85 ALA A CA 1
ATOM 655 C C . ALA A 1 85 ? -11.703 4.544 3.214 1.00 88.38 85 ALA A C 1
ATOM 657 O O . ALA A 1 85 ? -11.945 5.149 2.171 1.00 88.38 85 ALA A O 1
ATOM 658 N N . THR A 1 86 ? -10.471 4.143 3.529 1.00 87.75 86 THR A N 1
ATOM 659 C CA . THR A 1 86 ? -9.296 4.464 2.705 1.00 87.75 86 THR A CA 1
ATOM 660 C C . THR A 1 86 ? -9.302 3.690 1.387 1.00 87.75 86 THR A C 1
ATOM 662 O O . THR A 1 86 ? -9.087 4.279 0.332 1.00 87.75 86 THR A O 1
ATOM 665 N N . ILE A 1 87 ? -9.659 2.405 1.411 1.00 86.19 87 ILE A N 1
ATOM 666 C CA . ILE A 1 87 ? -9.828 1.588 0.196 1.00 86.19 87 ILE A CA 1
ATOM 667 C C . ILE A 1 87 ? -11.003 2.094 -0.648 1.00 86.19 87 ILE A C 1
ATOM 669 O O . ILE A 1 87 ? -10.918 2.148 -1.872 1.00 86.19 87 ILE A O 1
ATOM 673 N N . GLY A 1 88 ? -12.080 2.562 -0.014 1.00 82.06 88 GLY A N 1
ATOM 674 C CA . GLY A 1 88 ? -13.187 3.214 -0.716 1.00 82.06 88 GLY A CA 1
ATOM 675 C C . GLY A 1 88 ? -12.786 4.514 -1.424 1.00 82.06 88 GLY A C 1
ATOM 676 O O . GLY A 1 88 ? -13.305 4.811 -2.502 1.00 82.06 88 GLY A O 1
ATOM 677 N N . LYS A 1 89 ? -11.842 5.281 -0.862 1.00 84.19 89 LYS A N 1
ATOM 678 C CA . LYS A 1 89 ? -11.298 6.473 -1.530 1.00 84.19 89 LYS A CA 1
ATOM 679 C C . LYS A 1 89 ? -10.497 6.110 -2.776 1.00 84.19 89 LYS A C 1
ATOM 681 O O . LYS A 1 89 ? -10.607 6.839 -3.754 1.00 84.19 89 LYS A O 1
ATOM 686 N N . LEU A 1 90 ? -9.788 4.977 -2.765 1.00 79.00 90 LEU A N 1
ATOM 687 C CA . LEU A 1 90 ? -9.077 4.471 -3.940 1.00 79.00 90 LEU A CA 1
ATOM 688 C C . LEU A 1 90 ? -10.048 4.236 -5.110 1.00 79.00 90 LEU A C 1
ATOM 690 O O . LEU A 1 90 ? -9.776 4.681 -6.210 1.00 79.00 90 LEU A O 1
ATOM 694 N N . LEU A 1 91 ? -11.244 3.681 -4.869 1.00 70.50 91 LEU A N 1
ATOM 695 C CA . LEU A 1 91 ? -12.288 3.560 -5.908 1.00 70.50 91 LEU A CA 1
ATOM 696 C C . LEU A 1 91 ? -12.811 4.907 -6.426 1.00 70.50 91 LEU A C 1
ATOM 698 O O . LEU A 1 91 ? -13.316 4.988 -7.539 1.00 70.50 91 LEU A O 1
ATOM 702 N N . SER A 1 92 ? -12.760 5.952 -5.598 1.00 66.19 92 SER A N 1
ATOM 703 C CA . SER A 1 92 ? -13.349 7.259 -5.915 1.00 66.19 92 SER A CA 1
ATOM 704 C C . SER A 1 92 ? -12.369 8.191 -6.633 1.00 66.19 92 SER A C 1
ATOM 706 O O . SER A 1 92 ? -12.803 9.081 -7.361 1.00 66.19 92 SER A O 1
ATOM 708 N N . SER A 1 93 ? -11.059 8.006 -6.431 1.00 60.72 93 SER A N 1
ATOM 709 C CA . SER A 1 93 ? -10.003 8.720 -7.164 1.00 60.72 93 SER A CA 1
ATOM 710 C C . SER A 1 93 ? -9.802 8.185 -8.587 1.00 60.72 93 SER A C 1
ATOM 712 O O . SER A 1 93 ? -9.266 8.886 -9.444 1.00 60.72 93 SER A O 1
ATOM 714 N N . GLU A 1 94 ? -10.271 6.966 -8.851 1.00 56.12 94 GLU A N 1
ATOM 715 C CA . GLU A 1 94 ? -10.140 6.255 -10.121 1.00 56.12 94 GLU A CA 1
ATOM 716 C C . GLU A 1 94 ? -11.193 6.716 -11.136 1.00 56.12 94 GLU A C 1
ATOM 718 O O . GLU A 1 94 ? -12.229 6.092 -11.341 1.00 56.12 94 GLU A O 1
ATOM 723 N N . THR A 1 95 ? -10.933 7.839 -11.804 1.00 46.50 95 THR A N 1
ATOM 724 C CA . THR A 1 95 ? -11.695 8.231 -13.008 1.00 46.50 95 THR A CA 1
ATOM 725 C C . THR A 1 95 ? -11.083 7.677 -14.303 1.00 46.50 95 THR A C 1
ATOM 727 O O . THR A 1 95 ? -11.606 7.964 -15.377 1.00 46.50 95 THR A O 1
ATOM 730 N N . SER A 1 96 ? -9.998 6.887 -14.222 1.00 48.59 96 SER A N 1
ATOM 731 C CA . SER A 1 96 ? -9.285 6.334 -15.393 1.00 48.59 96 SER A CA 1
ATOM 732 C C . SER A 1 96 ? -8.742 4.895 -15.253 1.00 48.59 96 SER A C 1
ATOM 734 O O . SER A 1 96 ? -8.196 4.397 -16.235 1.00 48.59 96 SER A O 1
ATOM 736 N N . GLY A 1 97 ? -8.858 4.231 -14.096 1.00 53.31 97 GLY A N 1
ATOM 737 C CA . GLY A 1 97 ? -8.297 2.892 -13.872 1.00 53.31 97 GLY A CA 1
ATOM 738 C C . GLY A 1 97 ? -8.991 1.771 -14.649 1.00 53.31 97 GLY A C 1
ATOM 739 O O . GLY A 1 97 ? -10.171 1.859 -14.995 1.00 53.31 97 GLY A O 1
ATOM 740 N N . GLY A 1 98 ? -8.246 0.700 -14.931 1.00 61.94 98 GLY A N 1
ATOM 741 C CA . GLY A 1 98 ? -8.755 -0.473 -15.641 1.00 61.94 98 GLY A CA 1
ATOM 742 C C . GLY A 1 98 ? -9.774 -1.287 -14.831 1.00 61.94 98 GLY A C 1
ATOM 743 O O . GLY A 1 98 ? -9.754 -1.303 -13.597 1.00 61.94 98 GLY A O 1
ATOM 744 N N . ASP A 1 99 ? -10.635 -2.033 -15.535 1.00 71.69 99 ASP A N 1
ATOM 745 C CA . ASP A 1 99 ? -11.687 -2.882 -14.944 1.00 71.69 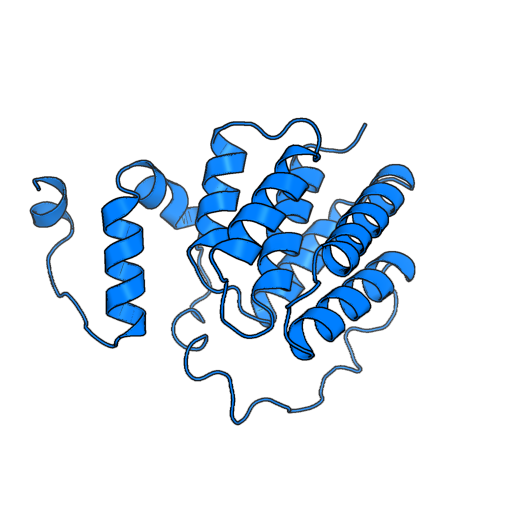99 ASP A CA 1
ATOM 746 C C . ASP A 1 99 ? -11.147 -3.824 -13.847 1.00 71.69 99 ASP A C 1
ATOM 748 O O . ASP A 1 99 ? -11.791 -4.038 -12.819 1.00 71.69 99 ASP A O 1
ATOM 752 N N . GLN A 1 100 ? -9.923 -4.332 -14.029 1.00 75.12 100 GLN A N 1
ATOM 753 C CA . GLN A 1 100 ? -9.266 -5.265 -13.110 1.00 75.12 100 GLN A CA 1
ATOM 754 C C . GLN A 1 100 ? -8.882 -4.629 -11.764 1.00 75.12 100 GLN A C 1
ATOM 756 O O . GLN A 1 100 ? -9.010 -5.270 -10.721 1.00 75.12 100 GLN A O 1
ATOM 761 N N . GLN A 1 101 ? -8.436 -3.371 -11.758 1.00 74.06 101 GLN A N 1
ATOM 762 C CA . GLN A 1 101 ? -8.118 -2.655 -10.521 1.00 74.06 101 GLN A CA 1
ATOM 763 C C . GLN A 1 101 ? -9.375 -2.401 -9.699 1.00 74.06 101 GLN A C 1
ATOM 765 O O . GLN A 1 101 ? -9.395 -2.646 -8.493 1.00 74.06 101 GLN A O 1
ATOM 770 N N . THR A 1 102 ? -10.451 -1.984 -10.363 1.00 79.88 102 THR A N 1
ATOM 771 C CA . THR A 1 102 ? -11.741 -1.762 -9.708 1.00 79.88 102 THR A CA 1
ATOM 772 C C . THR A 1 102 ? -12.262 -3.046 -9.055 1.00 79.88 102 THR A C 1
ATOM 774 O O . THR A 1 102 ? -12.708 -3.003 -7.908 1.00 79.88 102 THR A O 1
ATOM 777 N N . GLU A 1 103 ? -12.161 -4.191 -9.738 1.00 83.75 103 GLU A N 1
ATOM 778 C CA . GLU A 1 103 ? -12.564 -5.496 -9.198 1.00 83.75 103 GLU A CA 1
ATOM 779 C C . GLU A 1 103 ? -11.750 -5.879 -7.952 1.00 83.75 103 GLU A C 1
ATOM 781 O O . GLU A 1 103 ? -12.333 -6.192 -6.913 1.00 83.75 103 GLU A O 1
ATOM 786 N N . VAL A 1 104 ? -10.416 -5.770 -8.009 1.00 83.25 104 VAL A N 1
ATOM 787 C CA . VAL A 1 104 ? -9.535 -6.092 -6.870 1.00 83.25 104 VAL A CA 1
ATOM 788 C C . VAL A 1 104 ? -9.830 -5.195 -5.669 1.00 83.25 104 VAL A C 1
ATOM 790 O O . VAL A 1 104 ? -9.934 -5.679 -4.545 1.00 83.25 104 VAL A O 1
ATOM 793 N N . VAL A 1 105 ? -10.007 -3.890 -5.876 1.00 83.12 105 VAL A N 1
ATOM 794 C CA . VAL A 1 105 ? -10.278 -2.951 -4.778 1.00 83.12 105 VAL A CA 1
ATOM 795 C C . VAL A 1 105 ? -11.662 -3.195 -4.160 1.00 83.12 105 VAL A C 1
ATOM 797 O O . VAL A 1 105 ? -11.805 -3.141 -2.935 1.00 83.12 105 VAL A O 1
ATOM 800 N N . GLN A 1 106 ? -12.679 -3.511 -4.970 1.00 84.94 106 GLN A N 1
ATOM 801 C CA . GLN A 1 106 ? -13.999 -3.910 -4.464 1.00 84.94 106 GLN A CA 1
ATOM 802 C C . GLN A 1 106 ? -13.930 -5.208 -3.658 1.00 84.94 106 GLN A C 1
ATOM 804 O O . GLN A 1 106 ? -14.532 -5.294 -2.587 1.00 84.94 106 GLN A O 1
ATOM 809 N N . GLN A 1 107 ? -13.167 -6.186 -4.143 1.00 84.06 107 GLN A N 1
ATOM 810 C CA . GLN A 1 107 ? -12.958 -7.448 -3.451 1.00 84.06 107 GLN A CA 1
ATOM 811 C C . GLN A 1 107 ? -12.252 -7.242 -2.104 1.00 84.06 107 GLN A C 1
ATOM 813 O O . GLN A 1 107 ? -12.753 -7.699 -1.083 1.00 84.06 107 GLN A O 1
ATOM 818 N N . LEU A 1 108 ? -11.165 -6.464 -2.067 1.00 85.31 108 LEU A N 1
ATOM 819 C CA . LEU A 1 108 ? -10.463 -6.134 -0.821 1.00 85.31 108 LEU A CA 1
ATOM 820 C C . LEU A 1 108 ? -11.379 -5.440 0.190 1.00 85.31 108 LEU A C 1
ATOM 822 O O . LEU A 1 108 ? -11.315 -5.719 1.387 1.00 85.31 108 LEU A O 1
ATOM 826 N N . LYS A 1 109 ? -12.248 -4.539 -0.280 1.00 84.56 109 LYS A N 1
ATOM 827 C CA . LYS A 1 109 ? -13.235 -3.886 0.581 1.00 84.56 109 LYS A CA 1
ATOM 828 C C . LYS A 1 109 ? -14.197 -4.908 1.195 1.00 84.56 109 LYS A C 1
ATOM 830 O O . LYS A 1 109 ? -14.425 -4.849 2.402 1.00 84.56 109 LYS A O 1
ATOM 835 N N . ALA A 1 110 ? -14.722 -5.837 0.394 1.00 84.81 110 ALA A N 1
ATOM 836 C CA . ALA A 1 110 ? -15.598 -6.902 0.877 1.00 84.81 110 ALA A CA 1
ATOM 837 C C . ALA A 1 110 ? -14.884 -7.802 1.901 1.00 84.81 110 ALA A C 1
ATOM 839 O O . ALA A 1 110 ? -15.416 -8.040 2.983 1.00 84.81 110 ALA A O 1
ATOM 840 N N . ASP A 1 111 ? -13.641 -8.201 1.622 1.00 83.31 111 ASP A N 1
ATOM 841 C CA . ASP A 1 111 ? -12.845 -9.058 2.508 1.00 83.31 111 ASP A CA 1
ATOM 842 C C . ASP A 1 111 ? -12.600 -8.409 3.887 1.00 83.31 111 ASP A C 1
ATOM 844 O O . ASP A 1 111 ? -12.636 -9.075 4.929 1.00 83.31 111 ASP A O 1
ATOM 848 N N . LEU A 1 112 ? -12.399 -7.087 3.921 1.00 81.56 112 LEU A N 1
ATOM 849 C CA . LEU A 1 112 ? -12.251 -6.323 5.165 1.00 81.56 112 LEU A CA 1
ATOM 850 C C . LEU A 1 112 ? -13.584 -6.140 5.902 1.00 81.56 112 LEU A C 1
ATOM 852 O O . LEU A 1 112 ? -13.627 -6.183 7.137 1.00 81.56 112 LEU A O 1
ATOM 856 N N . GLU A 1 113 ? -14.682 -5.941 5.171 1.00 81.19 113 GLU A N 1
ATOM 857 C CA . GLU A 1 113 ? -16.030 -5.816 5.734 1.00 81.19 113 GLU A CA 1
ATOM 858 C C . GLU A 1 113 ? -16.530 -7.133 6.343 1.00 81.19 113 GLU A C 1
ATOM 860 O O . GLU A 1 113 ? -17.127 -7.107 7.423 1.00 81.19 113 GLU A O 1
ATOM 865 N N . GLU A 1 114 ? -16.218 -8.276 5.739 1.00 76.06 114 GLU A N 1
ATOM 866 C CA . GLU A 1 114 ? -16.636 -9.592 6.233 1.00 76.06 114 GLU A CA 1
ATOM 867 C C . GLU A 1 114 ? -15.790 -10.099 7.410 1.00 76.06 114 GLU A C 1
ATOM 869 O O . GLU A 1 114 ? -16.260 -10.943 8.171 1.00 76.06 114 GLU A O 1
ATOM 874 N N . GLY A 1 115 ? -14.590 -9.546 7.638 1.00 62.16 115 GLY A N 1
ATOM 875 C CA . GLY A 1 115 ? -13.763 -9.900 8.799 1.00 62.16 115 GLY A CA 1
ATOM 876 C C . GLY A 1 115 ? -13.399 -11.388 8.818 1.00 62.16 115 GLY A C 1
ATOM 877 O O . GLY A 1 115 ? -13.738 -12.091 9.766 1.00 62.16 115 GLY A O 1
ATOM 878 N N . SER A 1 116 ? -12.782 -11.850 7.725 1.00 54.91 116 SER A N 1
ATOM 879 C CA . SER A 1 116 ? -12.165 -13.172 7.523 1.00 54.91 116 SER A CA 1
ATOM 880 C C . SER A 1 116 ? -12.649 -14.313 8.436 1.00 54.91 116 SER A C 1
ATOM 882 O O . SER A 1 116 ? -12.040 -14.661 9.447 1.00 54.91 116 SER A O 1
ATOM 884 N N . SER A 1 117 ? -13.706 -15.006 8.003 1.00 41.44 117 SER A N 1
ATOM 885 C CA . SER A 1 117 ? -14.008 -16.363 8.488 1.00 41.44 117 SER A CA 1
ATOM 886 C C . SER A 1 117 ? -14.402 -17.377 7.405 1.00 41.44 117 SER A C 1
ATOM 888 O O . SER A 1 117 ? -14.859 -18.461 7.753 1.00 41.44 117 SER A O 1
ATOM 890 N N . GLY A 1 118 ? -14.179 -17.132 6.102 1.00 45.59 118 GLY A N 1
ATOM 891 C CA . GLY A 1 118 ? -14.542 -18.189 5.142 1.00 45.59 118 GLY A CA 1
ATOM 892 C C . GLY A 1 118 ? -14.314 -18.015 3.643 1.00 45.59 118 GLY A C 1
ATOM 893 O O . GLY A 1 118 ? -15.095 -18.589 2.894 1.00 45.59 118 GLY A O 1
ATOM 894 N N . PHE A 1 119 ? -13.290 -17.296 3.165 1.00 45.59 119 PHE A N 1
ATOM 895 C CA . PHE A 1 119 ? -13.137 -17.077 1.711 1.00 45.59 119 PHE A CA 1
ATOM 896 C C . PHE A 1 119 ? -11.784 -17.462 1.084 1.00 45.59 119 PHE A C 1
ATOM 898 O O . PHE A 1 119 ? -11.562 -17.224 -0.099 1.00 45.59 119 PHE A O 1
ATOM 905 N N . LEU A 1 120 ? -10.899 -18.156 1.813 1.00 49.72 120 LEU A N 1
ATOM 906 C CA . LEU A 1 120 ? -9.645 -18.687 1.242 1.00 49.72 120 LEU A CA 1
ATOM 907 C C . LEU A 1 120 ? -9.828 -19.950 0.368 1.00 49.72 120 LEU A C 1
ATOM 909 O O . LEU A 1 120 ? -8.860 -20.427 -0.223 1.00 49.72 120 LEU A O 1
ATOM 913 N N . GLU A 1 121 ? -11.044 -20.493 0.237 1.00 47.75 121 GLU A N 1
ATOM 914 C CA . GLU A 1 121 ? -11.297 -21.727 -0.531 1.00 47.75 121 GLU A CA 1
ATOM 915 C C . GLU A 1 121 ? -11.930 -21.507 -1.920 1.00 47.75 121 GLU A C 1
ATOM 917 O O . GLU A 1 121 ? -11.822 -22.380 -2.786 1.00 47.75 121 GLU A O 1
ATOM 922 N N . HIS A 1 122 ? -12.531 -20.341 -2.195 1.00 44.41 122 HIS A N 1
ATOM 923 C CA . HIS A 1 122 ? -13.349 -20.146 -3.405 1.00 44.41 122 HIS A CA 1
ATOM 924 C C . HIS A 1 122 ? -12.702 -19.359 -4.556 1.00 44.41 122 HIS A C 1
ATOM 926 O O . HIS A 1 122 ? -13.232 -19.384 -5.668 1.00 44.41 122 HIS A O 1
ATOM 932 N N . LEU A 1 123 ? -11.504 -18.790 -4.377 1.00 47.06 123 LEU A N 1
ATOM 933 C CA . LEU A 1 123 ? -10.731 -18.164 -5.467 1.00 47.06 123 LEU A CA 1
ATOM 934 C C . LEU A 1 123 ? -9.692 -19.087 -6.119 1.00 47.06 123 LEU A C 1
ATOM 936 O O . LEU A 1 123 ? -8.750 -18.646 -6.771 1.00 47.06 123 LEU A O 1
ATOM 940 N N . ARG A 1 124 ? -9.919 -20.404 -6.075 1.00 46.38 124 ARG A N 1
ATOM 941 C CA . ARG A 1 124 ? -9.331 -21.334 -7.053 1.00 46.38 124 ARG A CA 1
ATOM 942 C C . ARG A 1 124 ? -10.097 -21.273 -8.379 1.00 46.38 124 ARG A C 1
ATOM 944 O O . ARG A 1 124 ? -10.622 -22.283 -8.841 1.00 46.38 124 ARG A O 1
ATOM 951 N N . ARG A 1 125 ? -10.170 -20.104 -9.021 1.00 47.53 125 ARG A N 1
ATOM 952 C CA . ARG A 1 125 ? -10.503 -20.031 -10.452 1.00 47.53 125 ARG A CA 1
ATOM 953 C C . ARG A 1 125 ? -9.226 -19.729 -11.235 1.00 47.53 125 ARG A C 1
ATOM 955 O O . ARG A 1 125 ? -8.596 -18.703 -10.994 1.00 47.53 125 ARG A O 1
ATOM 962 N N . PRO A 1 126 ? -8.792 -20.625 -12.138 1.00 51.47 126 PRO A N 1
ATOM 963 C CA . PRO A 1 126 ? -7.524 -20.484 -12.831 1.00 51.47 126 PRO A CA 1
ATOM 964 C C . PRO A 1 126 ? -7.670 -19.489 -13.989 1.00 51.47 126 PRO A C 1
ATOM 966 O O . PRO A 1 126 ? -7.774 -19.887 -15.141 1.00 51.47 126 PRO A O 1
ATOM 969 N N . PHE A 1 127 ? -7.615 -18.187 -13.705 1.00 41.81 127 PHE A N 1
ATOM 970 C CA . PHE A 1 127 ? -7.317 -17.158 -14.716 1.00 41.81 127 PHE A CA 1
ATOM 971 C C . PHE A 1 127 ? -5.799 -16.905 -14.806 1.00 41.81 127 PHE A C 1
ATOM 973 O O . PHE A 1 127 ? -5.319 -15.785 -14.920 1.00 41.81 127 PHE A O 1
ATOM 980 N N . ARG A 1 128 ? -5.012 -17.988 -14.736 1.00 49.22 128 ARG A N 1
ATOM 981 C CA . ARG A 1 128 ? -3.545 -17.960 -14.617 1.00 49.22 128 ARG A CA 1
ATOM 982 C C . ARG A 1 128 ? -2.774 -17.837 -15.932 1.00 49.22 128 ARG A C 1
ATOM 984 O O . ARG A 1 128 ? -1.553 -17.766 -15.869 1.00 49.22 128 ARG A O 1
ATOM 991 N N . GLN A 1 129 ? -3.402 -17.847 -17.109 1.00 41.53 129 GLN A N 1
ATOM 992 C CA . GLN A 1 129 ? -2.647 -18.287 -18.293 1.00 41.53 129 GLN A CA 1
ATOM 993 C C . GLN A 1 129 ? -2.284 -17.243 -19.359 1.00 41.53 129 GLN A C 1
ATOM 995 O O . GLN A 1 129 ? -1.566 -17.617 -20.279 1.00 41.53 129 GLN A O 1
ATOM 1000 N N . ILE A 1 130 ? -2.710 -15.971 -19.290 1.00 43.47 130 ILE A N 1
ATOM 1001 C CA . ILE A 1 130 ? -2.413 -15.030 -20.401 1.00 43.47 130 ILE A CA 1
ATOM 1002 C C . ILE A 1 130 ? -1.825 -13.666 -19.980 1.00 43.47 130 ILE A C 1
ATOM 1004 O O . ILE A 1 130 ? -1.174 -13.039 -20.808 1.00 43.47 130 ILE A O 1
ATOM 1008 N N . LEU A 1 131 ? -1.922 -13.221 -18.718 1.00 42.25 131 LEU A N 1
ATOM 1009 C CA . LEU A 1 131 ? -1.543 -11.834 -18.366 1.00 42.25 131 LEU A CA 1
ATOM 1010 C C . LEU A 1 131 ? -0.345 -11.643 -17.413 1.00 42.25 131 LEU A C 1
ATOM 1012 O O . LEU A 1 131 ? 0.091 -10.516 -17.224 1.00 42.25 131 LEU A O 1
ATOM 1016 N N . ASN A 1 132 ? 0.290 -12.704 -16.901 1.00 43.97 132 ASN A N 1
ATOM 1017 C CA . ASN A 1 132 ? 1.340 -12.576 -15.869 1.00 43.97 132 ASN A CA 1
ATOM 1018 C C . ASN A 1 132 ? 2.785 -12.835 -16.334 1.00 43.97 132 ASN A C 1
ATOM 1020 O O . ASN A 1 132 ? 3.627 -13.244 -15.537 1.00 43.97 132 ASN A O 1
ATOM 1024 N N . LEU A 1 133 ? 3.125 -12.548 -17.593 1.00 42.47 133 LEU A N 1
ATOM 1025 C CA . LEU A 1 133 ? 4.522 -12.667 -18.044 1.00 42.47 133 LEU A CA 1
ATOM 1026 C C . LEU A 1 133 ? 5.443 -11.542 -17.522 1.00 42.47 133 LEU A C 1
ATOM 1028 O O . LEU A 1 133 ? 6.660 -11.714 -17.552 1.00 42.47 133 LEU A O 1
ATOM 1032 N N . ARG A 1 134 ? 4.902 -10.431 -16.991 1.00 43.88 134 ARG A N 1
ATOM 1033 C CA . ARG A 1 134 ? 5.702 -9.366 -16.344 1.00 43.88 134 ARG A CA 1
ATOM 1034 C C . ARG A 1 134 ? 5.937 -9.583 -14.844 1.00 43.88 134 ARG A C 1
ATOM 1036 O O . ARG A 1 134 ? 7.035 -9.332 -14.358 1.00 43.88 134 ARG A O 1
ATOM 1043 N N . GLY A 1 135 ? 4.952 -10.113 -14.114 1.00 44.25 135 GLY A N 1
ATOM 1044 C CA . GLY A 1 135 ? 5.053 -10.343 -12.662 1.00 44.25 135 GLY A CA 1
ATOM 1045 C C . GLY A 1 135 ? 5.829 -11.605 -12.257 1.00 44.25 135 GLY A C 1
ATOM 1046 O O . GLY A 1 135 ? 6.340 -11.688 -11.143 1.00 44.25 135 GLY A O 1
ATOM 1047 N N . GLN A 1 136 ? 5.976 -12.580 -13.161 1.00 39.91 136 GLN A N 1
ATOM 1048 C CA . GLN A 1 136 ? 6.574 -13.890 -12.856 1.00 39.91 136 GLN A CA 1
ATOM 1049 C C . GLN A 1 136 ? 8.084 -13.881 -12.563 1.00 39.91 136 GLN A C 1
ATOM 1051 O O . GLN A 1 136 ? 8.622 -14.905 -12.160 1.00 39.91 136 GLN A O 1
ATOM 1056 N N . ARG A 1 137 ? 8.793 -12.758 -12.736 1.00 42.06 137 ARG A N 1
ATOM 1057 C CA . ARG A 1 137 ? 10.229 -12.664 -12.394 1.00 42.06 137 ARG A CA 1
ATOM 1058 C C . ARG A 1 137 ? 10.508 -12.218 -10.955 1.00 42.06 137 ARG A C 1
ATOM 1060 O O . ARG A 1 137 ? 11.674 -12.157 -10.568 1.00 42.06 137 ARG A O 1
ATOM 1067 N N . TYR A 1 138 ? 9.466 -11.927 -10.178 1.00 48.53 138 TYR A N 1
ATOM 1068 C CA . TYR A 1 138 ? 9.567 -11.508 -8.775 1.00 48.53 138 TYR A CA 1
ATOM 1069 C C . TYR A 1 138 ? 9.056 -12.579 -7.796 1.00 48.53 138 TYR A C 1
ATOM 1071 O O . TYR A 1 138 ? 8.869 -12.297 -6.620 1.00 48.53 138 TYR A O 1
ATOM 1079 N N . THR A 1 139 ? 8.839 -13.814 -8.267 1.00 40.69 139 THR A N 1
ATOM 1080 C CA . THR A 1 139 ? 8.264 -14.922 -7.482 1.00 40.69 139 THR A CA 1
ATOM 1081 C C . THR A 1 139 ? 9.229 -15.594 -6.505 1.00 40.69 139 THR A C 1
ATOM 1083 O O . THR A 1 139 ? 8.855 -16.596 -5.902 1.00 40.69 139 THR A O 1
ATOM 1086 N N . GLU A 1 140 ? 10.448 -15.090 -6.323 1.00 41.38 140 GLU A N 1
ATOM 1087 C CA . GLU A 1 140 ? 11.302 -15.595 -5.248 1.00 41.38 140 GLU A CA 1
ATOM 1088 C C . GLU A 1 140 ? 10.975 -14.851 -3.952 1.00 41.38 140 GLU A C 1
ATOM 1090 O O . GLU A 1 140 ? 11.315 -13.687 -3.755 1.00 41.38 140 GLU A O 1
ATOM 1095 N N . GLU A 1 141 ? 10.229 -15.561 -3.103 1.00 42.59 141 GLU A N 1
ATOM 1096 C CA . GLU A 1 141 ? 10.115 -15.332 -1.669 1.00 42.59 141 GLU A CA 1
ATOM 1097 C C . GLU A 1 141 ? 11.490 -14.959 -1.087 1.00 42.59 141 GLU A C 1
ATOM 1099 O O . GLU A 1 141 ? 12.452 -15.705 -1.272 1.00 42.59 141 GLU A O 1
ATOM 1104 N N . HIS A 1 142 ? 11.516 -13.839 -0.353 1.00 42.72 142 HIS A N 1
ATOM 1105 C CA . HIS A 1 142 ? 12.631 -13.070 0.229 1.00 42.72 142 HIS A CA 1
ATOM 1106 C C . HIS A 1 142 ? 13.161 -11.936 -0.667 1.00 42.72 142 HIS A C 1
ATOM 1108 O O . HIS A 1 142 ? 13.932 -12.151 -1.590 1.00 42.72 142 HIS A O 1
ATOM 1114 N N . ASP A 1 143 ? 12.920 -10.656 -0.426 1.00 64.19 143 ASP A N 1
ATOM 1115 C CA . ASP A 1 143 ? 12.076 -9.918 0.509 1.00 64.19 143 ASP A CA 1
ATOM 1116 C C . ASP A 1 143 ? 12.260 -8.489 -0.028 1.00 64.19 143 ASP A C 1
ATOM 1118 O O . ASP A 1 143 ? 13.373 -7.967 0.081 1.00 64.19 143 ASP A O 1
ATOM 1122 N N . ARG A 1 144 ? 11.306 -7.870 -0.745 1.00 76.75 144 ARG A N 1
ATOM 1123 C CA . ARG A 1 144 ? 11.575 -6.517 -1.292 1.00 76.75 144 ARG A CA 1
ATOM 1124 C C . ARG A 1 144 ? 12.014 -5.573 -0.164 1.00 76.75 144 ARG A C 1
ATOM 1126 O O . ARG A 1 144 ? 12.948 -4.799 -0.334 1.00 76.75 144 ARG A O 1
ATOM 1133 N N . GLU A 1 145 ? 11.439 -5.783 1.017 1.00 78.50 145 GLU A N 1
ATOM 1134 C CA . GLU A 1 145 ? 11.754 -5.122 2.283 1.00 78.50 145 GLU A CA 1
ATOM 1135 C C . GLU A 1 145 ? 13.219 -5.361 2.728 1.00 78.50 145 GLU A C 1
ATOM 1137 O O . GLU A 1 145 ? 13.843 -4.450 3.259 1.00 78.50 145 GLU A O 1
ATOM 1142 N N . SER A 1 146 ? 13.856 -6.498 2.401 1.00 74.00 146 SER A N 1
ATOM 1143 C CA . SER A 1 146 ? 15.311 -6.692 2.621 1.00 74.00 146 SER A CA 1
ATOM 1144 C C . SER A 1 146 ? 16.195 -5.844 1.706 1.00 74.00 146 SER A C 1
ATOM 1146 O O . SER A 1 146 ? 17.331 -5.534 2.059 1.00 74.00 146 SER A O 1
ATOM 1148 N N . ARG A 1 147 ? 15.682 -5.435 0.539 1.00 69.31 147 ARG A N 1
ATOM 1149 C CA . ARG A 1 147 ? 16.375 -4.531 -0.394 1.00 69.31 147 ARG A CA 1
ATOM 1150 C C . ARG A 1 147 ? 16.085 -3.063 -0.106 1.00 69.31 147 ARG A C 1
ATOM 1152 O O . ARG A 1 147 ? 16.566 -2.202 -0.843 1.00 69.31 147 ARG A O 1
ATOM 1159 N N . LEU A 1 148 ? 15.329 -2.769 0.954 1.00 73.88 148 LEU A N 1
ATOM 1160 C CA . LEU A 1 148 ? 15.039 -1.405 1.371 1.00 73.88 148 LEU A CA 1
ATOM 1161 C C . LEU A 1 148 ? 16.340 -0.624 1.579 1.00 73.88 148 LEU A C 1
ATOM 1163 O O . LEU A 1 148 ? 16.495 0.443 1.005 1.00 73.88 148 LEU A O 1
ATOM 1167 N N . GLU A 1 149 ? 17.326 -1.174 2.293 1.00 69.56 149 GLU A N 1
ATOM 1168 C CA . GLU A 1 149 ? 18.609 -0.488 2.499 1.00 69.56 149 GLU A CA 1
ATOM 1169 C C . GLU A 1 149 ? 19.326 -0.121 1.192 1.00 69.56 149 GLU A C 1
ATOM 1171 O O . GLU A 1 149 ? 19.924 0.954 1.096 1.00 69.56 149 GLU A O 1
ATOM 1176 N N . ASP A 1 150 ? 19.274 -0.992 0.184 1.00 68.50 150 ASP A N 1
ATOM 1177 C CA . ASP A 1 150 ? 19.874 -0.723 -1.123 1.00 68.50 150 ASP A CA 1
ATOM 1178 C C . ASP A 1 150 ? 19.090 0.356 -1.879 1.00 68.50 150 ASP A C 1
ATOM 1180 O O . ASP A 1 150 ? 19.689 1.247 -2.484 1.00 68.50 150 ASP A O 1
ATOM 1184 N N . PHE A 1 151 ? 17.757 0.321 -1.796 1.00 71.69 151 PHE A N 1
ATOM 1185 C CA . PHE A 1 151 ? 16.876 1.346 -2.355 1.00 71.69 151 PHE A CA 1
ATOM 1186 C C . PHE A 1 151 ? 17.110 2.721 -1.717 1.00 71.69 151 PHE A C 1
ATOM 1188 O O . PHE A 1 151 ? 17.199 3.722 -2.429 1.00 71.69 151 PHE A O 1
ATOM 1195 N N . ILE A 1 152 ? 17.269 2.766 -0.393 1.00 69.81 152 ILE A N 1
ATOM 1196 C CA . ILE A 1 152 ? 17.572 3.978 0.375 1.00 69.81 152 ILE A CA 1
ATOM 1197 C C . ILE A 1 152 ? 18.931 4.555 -0.037 1.00 69.81 152 ILE A C 1
ATOM 1199 O O . ILE A 1 152 ? 19.071 5.765 -0.214 1.00 69.81 152 ILE A O 1
ATOM 1203 N N . LYS A 1 153 ? 19.946 3.697 -0.190 1.00 69.81 153 LYS A N 1
ATOM 1204 C CA . LYS A 1 153 ? 21.309 4.125 -0.535 1.00 69.81 153 LYS A CA 1
ATOM 1205 C C . LYS A 1 153 ? 21.438 4.536 -2.002 1.00 69.81 153 LYS A C 1
ATOM 1207 O O . LYS A 1 153 ? 22.262 5.398 -2.300 1.00 69.81 153 LYS A O 1
ATOM 1212 N N . ASN A 1 154 ? 20.670 3.931 -2.915 1.00 72.94 154 ASN A N 1
ATOM 1213 C CA . ASN A 1 154 ? 20.721 4.259 -4.340 1.00 72.94 154 ASN A CA 1
ATOM 1214 C C . ASN A 1 154 ? 19.395 3.981 -5.080 1.00 72.94 154 ASN A C 1
ATOM 1216 O O . ASN A 1 154 ? 19.242 3.003 -5.818 1.00 72.94 154 ASN A O 1
ATOM 1220 N N . THR A 1 155 ? 18.438 4.895 -4.917 1.00 69.94 155 THR A N 1
ATOM 1221 C CA . THR A 1 155 ? 17.098 4.823 -5.521 1.00 69.94 155 THR A CA 1
ATOM 1222 C C . THR A 1 155 ? 17.129 4.814 -7.051 1.00 69.94 155 THR A C 1
ATOM 1224 O O . THR A 1 155 ? 16.414 4.031 -7.677 1.00 69.94 155 THR A O 1
ATOM 1227 N N . ILE A 1 156 ? 17.984 5.645 -7.664 1.00 66.75 156 ILE A N 1
ATOM 1228 C CA . ILE A 1 156 ? 18.130 5.730 -9.127 1.00 66.75 156 ILE A CA 1
ATOM 1229 C C . ILE A 1 156 ? 18.628 4.387 -9.676 1.00 66.75 156 ILE A C 1
ATOM 1231 O O . ILE A 1 156 ? 18.065 3.866 -10.637 1.00 66.75 156 ILE A O 1
ATOM 1235 N N . TYR A 1 157 ? 19.645 3.790 -9.046 1.00 68.19 157 TYR A N 1
ATOM 1236 C CA . TYR A 1 157 ? 20.166 2.483 -9.452 1.00 68.19 157 TYR A CA 1
ATOM 1237 C C . TYR A 1 157 ? 19.106 1.388 -9.362 1.00 68.19 157 TYR A C 1
ATOM 1239 O O . TYR A 1 157 ? 18.967 0.585 -10.287 1.00 68.19 157 TYR A O 1
ATOM 1247 N N . PHE A 1 158 ? 18.333 1.370 -8.274 1.00 69.44 158 PHE A N 1
ATOM 1248 C CA . PHE A 1 158 ? 17.244 0.416 -8.118 1.00 69.44 158 PHE A CA 1
ATOM 1249 C C . PHE A 1 158 ? 16.213 0.561 -9.246 1.00 69.44 158 PHE A C 1
ATOM 1251 O O . PHE A 1 158 ? 15.893 -0.428 -9.903 1.00 69.44 158 PHE A O 1
ATOM 1258 N N . GLN A 1 159 ? 15.753 1.786 -9.526 1.00 68.25 159 GLN A N 1
ATOM 1259 C CA . GLN A 1 159 ? 14.783 2.059 -10.593 1.00 68.25 159 GLN A CA 1
ATOM 1260 C C . GLN A 1 159 ? 15.305 1.631 -11.972 1.00 68.25 159 GLN A C 1
ATOM 1262 O O . GLN A 1 159 ? 14.606 0.925 -12.698 1.00 68.25 159 GLN A O 1
ATOM 1267 N N . VAL A 1 160 ? 16.554 1.974 -12.303 1.00 68.44 160 VAL A N 1
ATOM 1268 C CA . VAL A 1 160 ? 17.185 1.588 -13.576 1.00 68.44 160 VAL A CA 1
ATOM 1269 C C . VAL A 1 160 ? 17.319 0.068 -13.688 1.00 68.44 160 VAL A C 1
ATOM 1271 O O . VAL A 1 160 ? 16.987 -0.509 -14.720 1.00 68.44 160 VAL A O 1
ATOM 1274 N N . THR A 1 161 ? 17.756 -0.609 -12.624 1.00 67.31 161 THR A N 1
ATOM 1275 C CA . THR A 1 161 ? 17.900 -2.075 -12.612 1.00 67.31 161 THR A CA 1
ATOM 1276 C C . THR A 1 161 ? 16.552 -2.769 -12.807 1.00 67.31 161 THR A C 1
ATOM 1278 O O . THR A 1 161 ? 16.453 -3.744 -13.554 1.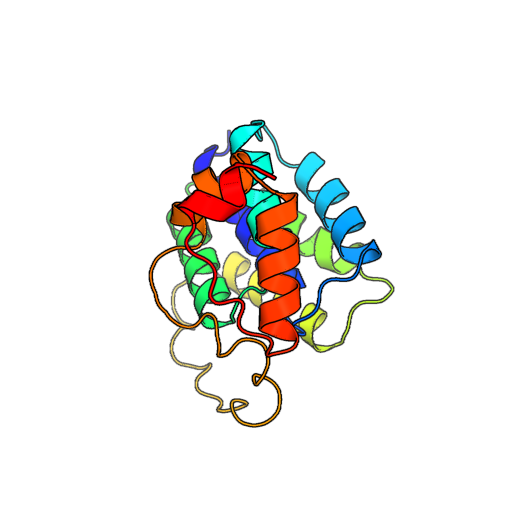00 67.31 161 THR A O 1
ATOM 1281 N N . MET A 1 162 ? 15.500 -2.253 -12.170 1.00 65.88 162 MET A N 1
ATOM 1282 C CA . MET A 1 162 ? 14.135 -2.758 -12.313 1.00 65.88 162 MET A CA 1
ATOM 1283 C C . MET A 1 162 ? 13.605 -2.571 -13.737 1.00 65.88 162 MET A C 1
ATOM 1285 O O . MET A 1 162 ? 13.077 -3.516 -14.324 1.00 65.88 162 MET A O 1
ATOM 1289 N N . GLU A 1 163 ? 13.806 -1.391 -14.324 1.00 67.44 163 GLU A N 1
ATOM 1290 C CA . GLU A 1 163 ? 13.381 -1.088 -15.692 1.00 67.44 163 GLU A CA 1
ATOM 1291 C C . GLU A 1 163 ? 14.124 -1.944 -16.733 1.00 67.44 163 GLU A C 1
ATOM 1293 O O . GLU A 1 163 ? 13.517 -2.484 -17.661 1.00 67.44 163 GLU A O 1
ATOM 1298 N N . LEU A 1 164 ? 15.436 -2.134 -16.566 1.00 68.06 164 LEU A N 1
ATOM 1299 C CA . LEU A 1 164 ? 16.234 -3.005 -17.432 1.00 68.06 164 LEU A CA 1
ATOM 1300 C C . LEU A 1 164 ? 15.780 -4.468 -17.335 1.00 68.06 164 LEU A C 1
ATOM 1302 O O . LEU A 1 164 ? 15.655 -5.142 -18.362 1.00 68.06 164 LEU A O 1
ATOM 1306 N N . ARG A 1 165 ? 15.462 -4.946 -16.126 1.00 66.62 165 ARG A N 1
ATOM 1307 C CA . ARG A 1 165 ? 14.959 -6.309 -15.900 1.00 66.62 165 ARG A CA 1
ATOM 1308 C C . ARG A 1 165 ? 13.579 -6.532 -16.520 1.00 66.62 165 ARG A C 1
ATOM 1310 O O . ARG A 1 165 ? 13.357 -7.608 -17.089 1.00 66.62 165 ARG A O 1
ATOM 1317 N N . ASP A 1 166 ? 12.686 -5.539 -16.460 1.00 61.81 166 ASP A N 1
ATOM 1318 C CA . ASP A 1 166 ? 11.384 -5.572 -17.152 1.00 61.81 166 ASP A CA 1
ATOM 1319 C C . ASP A 1 166 ? 11.565 -5.664 -18.675 1.00 61.81 166 ASP A C 1
ATOM 1321 O O . ASP A 1 166 ? 10.904 -6.453 -19.350 1.00 61.81 166 ASP A O 1
ATOM 1325 N N . ARG A 1 167 ? 12.570 -4.967 -19.215 1.00 66.56 167 ARG A N 1
ATOM 1326 C CA . ARG A 1 167 ? 12.960 -5.044 -20.634 1.00 66.56 167 ARG A CA 1
ATOM 1327 C C . ARG A 1 167 ? 13.731 -6.321 -21.003 1.00 66.56 167 ARG A C 1
ATOM 1329 O O . ARG A 1 167 ? 14.065 -6.515 -22.169 1.00 66.56 167 ARG A O 1
ATOM 1336 N N . GLY A 1 168 ? 14.010 -7.203 -20.038 1.00 60.47 168 GLY A N 1
ATOM 1337 C CA . GLY A 1 168 ? 14.753 -8.449 -20.247 1.00 60.47 168 GLY A CA 1
ATOM 1338 C C . GLY A 1 168 ? 16.254 -8.277 -20.467 1.00 60.47 168 GLY A C 1
ATOM 1339 O O . GLY A 1 168 ? 16.897 -9.196 -20.968 1.00 60.47 168 GLY A O 1
ATOM 1340 N N . ILE A 1 169 ? 16.810 -7.131 -20.083 1.00 63.06 169 ILE A N 1
ATOM 1341 C CA . ILE A 1 169 ? 18.235 -6.823 -20.173 1.00 63.06 169 ILE A CA 1
ATOM 1342 C C . ILE A 1 169 ? 18.870 -7.162 -18.821 1.00 63.06 169 ILE A C 1
ATOM 1344 O O . ILE A 1 169 ? 18.594 -6.512 -17.815 1.00 63.06 169 ILE A O 1
ATOM 1348 N N . THR A 1 170 ? 19.710 -8.196 -18.778 1.00 53.50 170 THR A N 1
ATOM 1349 C CA . THR A 1 170 ? 20.502 -8.538 -17.589 1.00 53.50 170 THR A CA 1
ATOM 1350 C C . THR A 1 170 ? 21.815 -7.765 -17.611 1.00 53.50 170 THR A C 1
ATOM 1352 O O . THR A 1 170 ? 22.628 -7.964 -18.513 1.00 53.50 170 THR A O 1
ATOM 1355 N N . PHE A 1 171 ? 22.020 -6.888 -16.630 1.00 53.72 171 PHE A N 1
ATOM 1356 C CA . PHE A 1 171 ? 23.305 -6.234 -16.399 1.00 53.72 171 PHE A CA 1
ATOM 1357 C C . PHE A 1 171 ? 24.130 -7.117 -15.457 1.00 53.72 171 PHE A C 1
ATOM 1359 O O . PHE A 1 171 ? 23.773 -7.270 -14.293 1.00 53.72 171 PHE A O 1
ATOM 1366 N N . ASP A 1 172 ? 25.192 -7.732 -15.973 1.00 49.66 172 ASP A N 1
ATOM 1367 C CA . ASP A 1 172 ? 26.161 -8.489 -15.175 1.00 49.66 172 ASP A CA 1
ATOM 1368 C C . ASP A 1 172 ? 27.320 -7.550 -14.824 1.00 49.66 172 ASP A C 1
ATOM 1370 O O . ASP A 1 172 ? 28.346 -7.513 -15.502 1.00 49.66 172 ASP A O 1
ATOM 1374 N N . LEU A 1 173 ? 27.108 -6.682 -13.833 1.00 53.44 173 LEU A N 1
ATOM 1375 C CA . LEU A 1 173 ? 28.186 -5.905 -13.229 1.00 53.44 173 LEU A CA 1
ATOM 1376 C C . LEU A 1 173 ? 28.248 -6.212 -11.729 1.00 53.44 173 LEU A C 1
ATOM 1378 O O . LEU A 1 173 ? 27.205 -6.233 -11.073 1.00 53.44 173 LEU A O 1
ATOM 1382 N N . PRO A 1 174 ? 29.447 -6.410 -11.157 1.00 54.25 174 PRO A N 1
ATOM 1383 C CA . PRO A 1 174 ? 29.592 -6.615 -9.724 1.00 54.25 174 PRO A CA 1
ATOM 1384 C C . PRO A 1 174 ? 29.151 -5.367 -8.946 1.00 54.25 174 PRO A C 1
ATOM 1386 O O . PRO A 1 174 ? 29.636 -4.265 -9.216 1.00 54.25 174 PRO A O 1
ATOM 1389 N N . ASP A 1 175 ? 28.323 -5.546 -7.911 1.00 51.59 175 ASP A N 1
ATOM 1390 C CA . ASP A 1 175 ? 27.813 -4.479 -7.023 1.00 51.59 175 ASP A CA 1
ATOM 1391 C C . ASP A 1 175 ? 28.898 -3.506 -6.510 1.00 51.59 175 ASP A C 1
ATOM 1393 O O . ASP A 1 175 ? 28.627 -2.337 -6.225 1.00 51.59 175 ASP A O 1
ATOM 1397 N N . ALA A 1 176 ? 30.146 -3.972 -6.393 1.00 56.03 176 ALA A N 1
ATOM 1398 C CA . ALA A 1 176 ? 31.286 -3.184 -5.927 1.00 56.03 176 ALA A CA 1
ATOM 1399 C C . ALA A 1 176 ? 31.776 -2.122 -6.931 1.00 56.03 176 ALA A C 1
ATOM 1401 O O . ALA A 1 176 ? 32.325 -1.100 -6.512 1.00 56.03 176 ALA A O 1
ATOM 1402 N N . GLU A 1 177 ? 31.603 -2.346 -8.235 1.00 51.56 177 GLU A N 1
ATOM 1403 C CA . GLU A 1 177 ? 32.033 -1.401 -9.275 1.00 51.56 177 GLU A CA 1
ATOM 1404 C C . GLU A 1 177 ? 30.982 -0.318 -9.533 1.00 51.56 177 GLU A C 1
ATOM 1406 O O . GLU A 1 177 ? 31.330 0.810 -9.875 1.00 51.56 177 GLU A O 1
ATOM 1411 N N . ILE A 1 178 ? 29.710 -0.621 -9.272 1.00 51.25 178 ILE A N 1
ATOM 1412 C CA . ILE A 1 178 ? 28.589 0.277 -9.564 1.00 51.25 178 ILE A CA 1
ATOM 1413 C C . ILE A 1 178 ? 28.401 1.345 -8.475 1.00 51.25 178 ILE A C 1
ATOM 1415 O O . ILE A 1 178 ? 28.041 2.474 -8.788 1.00 51.25 178 ILE A O 1
ATOM 1419 N N . ARG A 1 179 ? 28.734 1.060 -7.203 1.00 50.53 179 ARG A N 1
ATOM 1420 C CA . ARG A 1 179 ? 28.669 2.043 -6.091 1.00 50.53 179 ARG A CA 1
ATOM 1421 C C . ARG A 1 179 ? 29.624 3.243 -6.229 1.00 50.53 179 ARG A C 1
ATOM 1423 O O . ARG A 1 179 ? 29.625 4.109 -5.358 1.00 50.53 179 ARG A O 1
ATOM 1430 N N . LYS A 1 180 ? 30.484 3.265 -7.253 1.00 48.81 180 LYS A N 1
ATOM 1431 C CA . LYS A 1 180 ? 31.468 4.332 -7.510 1.00 48.81 180 LYS A CA 1
ATOM 1432 C C . LYS A 1 180 ? 31.046 5.327 -8.599 1.00 48.81 180 LYS A C 1
ATOM 1434 O O . LYS A 1 180 ? 31.799 6.273 -8.832 1.00 48.81 180 LYS A O 1
ATOM 1439 N N . LEU A 1 181 ? 29.914 5.100 -9.264 1.00 45.50 181 LEU A N 1
ATOM 1440 C CA . LEU A 1 181 ? 29.311 6.018 -10.237 1.00 45.50 181 LEU A CA 1
ATOM 1441 C C . LEU A 1 181 ? 28.241 6.875 -9.559 1.00 45.50 181 LEU A C 1
ATOM 1443 O O . LEU A 1 181 ? 28.170 8.070 -9.917 1.00 45.50 181 LEU A O 1
#

pLDDT: mean 73.26, std 16.68, range [39.91, 94.88]

Radius of gyration: 16.99 Å; chains: 1; bounding box: 49×34×39 Å